Protein AF-A0AAV4VG46-F1 (afdb_monomer_lite)

Sequence (126 aa):
MSGSRCPTKLYLIAYYIVSYKGTNTELYLTCDGEIDFWRKIATFNSCPEYLVQLGHHVYMFDTWITKSVAFDILEEKCVPMTPLSKGRCRYSVVCIGDYIYVIGGVFEAQGKKTSSDSTRAQASGT

Radius of gyration: 17.49 Å; chains: 1; bounding box: 47×41×53 Å

Organism: Caerostris extrusa (NCBI:txid172846)

Foldseek 3Di:
DPPPDDFPDKDWDWDWDDDPVAIKIWIWIDGDPPPDDTDTLDMDRADFPDWDDAPQWTWGHGQPPQDIWIAGNVVSDIDDDDGDPARFHPWDWDDDHRDIDTHDGDGPCPPDDDDDDDDDDDDDDD

Secondary structure (DSSP, 8-state):
-------S-EEEEEEEEEETTEEEEEEEEEESS--S--EEEEEESS--SEEEEETTEEEEE-TTT--EEEEETTTTEEE--PPPSS--EEEEEEEETTEEEEEEEE----S-----------PPP-

InterPro domains:
  IPR006652 Kelch repeat type 1 [PF01344] (88-111)
  IPR015915 Kelch-type beta-propeller [G3DSA:2.120.10.80] (39-121)
  IPR015915 Kelch-type beta-propeller [SSF117281] (51-107)

pLDDT: mean 78.13, std 16.4, range [33.31, 94.0]

Structure (mmCIF, N/CA/C/O backbone):
data_AF-A0AAV4VG46-F1
#
_entry.id   AF-A0AAV4VG46-F1
#
loop_
_atom_site.group_PDB
_atom_site.id
_atom_site.type_symbol
_atom_site.label_atom_id
_atom_site.label_alt_id
_atom_site.label_comp_id
_atom_site.label_asym_id
_atom_site.label_entity_id
_atom_site.label_seq_id
_atom_site.pdbx_PDB_ins_code
_atom_site.Cartn_x
_atom_site.Cartn_y
_atom_site.Cartn_z
_atom_site.occupancy
_atom_site.B_iso_or_equiv
_atom_site.auth_seq_id
_atom_site.auth_comp_id
_atom_site.auth_asym_id
_atom_site.auth_atom_id
_atom_site.pdbx_PDB_model_num
ATOM 1 N N . MET A 1 1 ? -24.602 4.395 30.325 1.00 44.28 1 MET A N 1
ATOM 2 C CA . MET A 1 1 ? -23.778 3.232 29.931 1.00 44.28 1 MET A CA 1
ATOM 3 C C . MET A 1 1 ? -23.517 3.343 28.437 1.00 44.28 1 MET A C 1
ATOM 5 O O . MET A 1 1 ? -24.406 3.036 27.657 1.00 44.28 1 MET A O 1
ATOM 9 N N . SER A 1 2 ? -22.368 3.876 28.021 1.00 57.88 2 SER A N 1
ATOM 10 C CA . SER A 1 2 ? -21.965 3.839 26.612 1.00 57.88 2 SER A CA 1
ATOM 11 C C . SER A 1 2 ? -21.390 2.453 26.337 1.00 57.88 2 SER A C 1
ATOM 13 O O . SER A 1 2 ? -20.288 2.142 26.786 1.00 57.88 2 SER A O 1
ATOM 15 N N . GLY A 1 3 ? -22.171 1.595 25.681 1.00 63.38 3 GLY A N 1
ATOM 16 C CA . GLY A 1 3 ? -21.672 0.313 25.193 1.00 63.38 3 GLY A CA 1
ATOM 17 C C . GLY A 1 3 ? -20.474 0.542 24.276 1.00 63.38 3 GLY A C 1
ATOM 18 O O . GLY A 1 3 ? -20.472 1.498 23.498 1.00 63.38 3 GLY A O 1
ATOM 19 N N . SER A 1 4 ? -19.454 -0.307 24.405 1.00 63.00 4 SER A N 1
ATOM 20 C CA . SER A 1 4 ? -18.297 -0.319 23.509 1.00 63.00 4 SER A CA 1
ATOM 21 C C . SER A 1 4 ? -18.792 -0.361 22.063 1.00 63.00 4 SER A C 1
ATOM 23 O O . SER A 1 4 ? -19.439 -1.329 21.658 1.00 63.00 4 SER A O 1
ATOM 25 N N . ARG A 1 5 ? -18.559 0.711 21.301 1.00 69.94 5 ARG A N 1
ATOM 26 C CA . ARG A 1 5 ? -18.849 0.722 19.867 1.00 69.94 5 ARG A CA 1
ATOM 27 C C . ARG A 1 5 ? -17.708 -0.025 19.191 1.00 69.94 5 ARG A C 1
ATOM 29 O O . ARG A 1 5 ? -16.597 0.486 19.115 1.00 69.94 5 ARG A O 1
ATOM 36 N N . CYS A 1 6 ? -17.973 -1.257 18.770 1.00 73.06 6 CYS A N 1
ATOM 37 C CA . CYS A 1 6 ? -17.059 -1.976 17.895 1.00 73.06 6 CYS A CA 1
ATOM 38 C C . CYS A 1 6 ? -17.091 -1.289 16.520 1.00 73.06 6 CYS A C 1
ATOM 40 O O . CYS A 1 6 ? -18.187 -1.151 15.968 1.00 73.06 6 CYS A O 1
ATOM 42 N N . PRO A 1 7 ? -15.940 -0.846 15.984 1.00 72.69 7 PRO A N 1
ATOM 43 C CA . PRO A 1 7 ? -15.884 -0.257 14.658 1.00 72.69 7 PRO A CA 1
ATOM 44 C C . PRO A 1 7 ? -16.450 -1.196 13.600 1.00 72.69 7 PRO A C 1
ATOM 46 O O . PRO A 1 7 ? -16.095 -2.372 13.546 1.00 72.69 7 PRO A O 1
ATOM 49 N N . THR A 1 8 ? -17.302 -0.668 12.730 1.00 78.00 8 THR A N 1
ATOM 50 C CA . THR A 1 8 ? -17.857 -1.411 11.588 1.00 78.00 8 THR A CA 1
ATOM 51 C C . THR A 1 8 ? -17.024 -1.232 10.329 1.00 78.00 8 THR A C 1
ATOM 53 O O . THR A 1 8 ? -17.026 -2.096 9.451 1.00 78.00 8 THR A O 1
ATOM 56 N N . LYS A 1 9 ? -16.310 -0.107 10.228 1.00 80.75 9 LYS A N 1
ATOM 57 C CA . LYS A 1 9 ? -15.438 0.210 9.099 1.00 80.75 9 LYS A CA 1
ATOM 58 C C . LYS A 1 9 ? -14.118 0.758 9.594 1.00 80.75 9 LYS A C 1
ATOM 60 O O . LYS A 1 9 ? -14.087 1.632 10.458 1.00 80.75 9 LYS A O 1
ATOM 65 N N . LEU A 1 10 ? -13.053 0.271 8.978 1.00 80.50 10 LEU A N 1
ATOM 66 C CA . LEU A 1 10 ? -11.701 0.762 9.156 1.00 80.50 10 LEU A CA 1
ATOM 67 C C . LEU A 1 10 ? -11.278 1.454 7.866 1.00 80.50 10 LEU A C 1
ATOM 69 O O . LEU A 1 10 ? -11.413 0.880 6.786 1.00 80.50 10 LEU A O 1
ATOM 73 N N . TYR A 1 11 ? -10.769 2.671 7.980 1.00 85.00 11 TYR A N 1
ATOM 74 C CA . TYR A 1 11 ? -10.223 3.417 6.859 1.00 85.00 11 TYR A CA 1
ATOM 75 C C . TYR A 1 11 ? -8.738 3.637 7.082 1.00 85.00 11 TYR A C 1
ATOM 77 O O . TYR A 1 11 ? -8.307 4.051 8.161 1.00 85.00 11 TYR A O 1
ATOM 85 N N . LEU A 1 12 ? -7.972 3.379 6.029 1.00 86.06 12 LEU A N 1
ATOM 86 C CA . LEU A 1 12 ? -6.568 3.721 5.954 1.00 86.06 12 LEU A CA 1
ATOM 87 C C . LEU A 1 12 ? -6.417 4.993 5.122 1.00 86.06 12 LEU A C 1
ATOM 89 O O . LEU A 1 12 ? -6.888 5.059 3.988 1.00 86.06 12 LEU A O 1
ATOM 93 N N . ILE A 1 13 ? -5.741 5.988 5.681 1.00 87.88 13 ILE A N 1
ATOM 94 C CA . ILE A 1 13 ? -5.447 7.251 5.012 1.00 87.88 13 ILE A CA 1
ATOM 95 C C . ILE A 1 13 ? -3.934 7.348 4.859 1.00 87.88 13 ILE A C 1
ATOM 97 O O . ILE A 1 13 ? -3.199 7.258 5.841 1.00 87.88 13 ILE A O 1
ATOM 101 N N . ALA A 1 14 ? -3.472 7.548 3.628 1.00 88.56 14 ALA A N 1
ATOM 102 C CA . ALA A 1 14 ? -2.084 7.885 3.354 1.00 88.56 14 ALA A CA 1
ATOM 103 C C . ALA A 1 14 ? -1.956 9.390 3.138 1.00 88.56 14 ALA A C 1
ATOM 105 O O . ALA A 1 14 ? -2.541 9.949 2.211 1.00 88.56 14 ALA A O 1
ATOM 106 N N . TYR A 1 15 ? -1.189 10.038 4.006 1.00 89.94 15 TYR A N 1
ATOM 107 C CA . TYR A 1 15 ? -0.918 11.462 3.946 1.00 89.94 15 TYR A CA 1
ATOM 108 C C . TYR A 1 15 ? 0.491 11.697 3.403 1.00 89.94 15 TYR A C 1
ATOM 110 O O . TYR A 1 15 ? 1.489 11.319 4.020 1.00 89.94 15 TYR A O 1
ATOM 118 N N . TYR A 1 16 ? 0.560 12.290 2.214 1.00 88.19 16 TYR A N 1
ATOM 119 C CA . TYR A 1 16 ? 1.805 12.581 1.512 1.00 88.19 16 TYR A CA 1
ATOM 120 C C . TYR A 1 16 ? 2.348 13.946 1.940 1.00 88.19 16 TYR A C 1
ATOM 122 O O . TYR A 1 16 ? 1.711 14.979 1.730 1.00 88.19 16 TYR A O 1
ATOM 130 N N . ILE A 1 17 ? 3.539 13.946 2.534 1.00 88.94 17 ILE A N 1
ATOM 131 C CA . ILE A 1 17 ? 4.219 15.142 3.026 1.00 88.94 17 ILE A CA 1
ATOM 132 C C . ILE A 1 17 ? 5.417 15.435 2.132 1.00 88.94 17 ILE A C 1
ATOM 134 O O . ILE A 1 17 ? 6.379 14.666 2.073 1.00 88.94 17 ILE A O 1
ATOM 138 N N . VAL A 1 18 ? 5.390 16.604 1.493 1.00 88.00 18 VAL A N 1
ATOM 139 C CA . VAL A 1 18 ? 6.528 17.154 0.751 1.00 88.00 18 VAL A CA 1
ATOM 140 C C . VAL A 1 18 ? 7.212 18.207 1.604 1.00 88.00 18 VAL A C 1
ATOM 142 O O . VAL A 1 18 ? 6.582 19.158 2.059 1.00 88.00 18 VAL A O 1
ATOM 145 N N . SER A 1 19 ? 8.517 18.057 1.805 1.00 87.25 19 SER A N 1
ATOM 146 C CA . SER A 1 19 ? 9.341 19.050 2.490 1.00 87.25 19 SER A CA 1
ATOM 147 C C . SER A 1 19 ? 10.661 19.265 1.754 1.00 87.25 19 SER A C 1
ATOM 149 O O . SER A 1 19 ? 11.052 18.473 0.898 1.00 87.25 19 SER A O 1
ATOM 151 N N . TYR A 1 20 ? 11.413 20.294 2.145 1.00 88.62 20 TYR A N 1
ATOM 152 C CA . TYR A 1 20 ? 12.764 20.527 1.623 1.00 88.62 20 TYR A CA 1
ATOM 153 C C . TYR A 1 20 ? 13.755 19.391 1.946 1.00 88.62 20 TYR A C 1
ATOM 155 O O . TYR A 1 20 ? 14.801 19.298 1.313 1.00 88.62 20 TYR A O 1
ATOM 163 N N . LYS A 1 21 ? 13.447 18.533 2.932 1.00 84.56 21 LYS A N 1
ATOM 164 C CA . LYS A 1 21 ? 14.282 17.384 3.322 1.00 84.56 21 LYS A CA 1
ATOM 165 C C . LYS A 1 21 ? 13.965 16.109 2.538 1.00 84.56 21 LYS A C 1
ATOM 167 O O . LYS A 1 21 ? 14.662 15.116 2.716 1.00 84.56 21 LYS A O 1
ATOM 172 N N . GLY A 1 22 ? 12.920 16.121 1.711 1.00 82.75 22 GLY A N 1
ATOM 173 C CA . GLY A 1 22 ? 12.447 14.953 0.979 1.00 82.75 22 GLY A CA 1
ATOM 174 C C . GLY A 1 22 ? 10.948 14.730 1.135 1.00 82.75 22 GLY A C 1
ATOM 175 O O . GLY A 1 22 ? 10.204 15.610 1.583 1.00 82.75 22 GLY A O 1
ATOM 176 N N . THR A 1 23 ? 10.525 13.531 0.744 1.00 83.56 23 THR A N 1
ATOM 177 C CA . THR A 1 23 ? 9.121 13.122 0.724 1.00 83.56 23 THR A CA 1
ATOM 178 C C . THR A 1 23 ? 8.897 12.013 1.741 1.00 83.56 23 THR A C 1
ATOM 180 O O . THR A 1 23 ? 9.692 11.078 1.830 1.00 83.56 23 THR A O 1
ATOM 183 N N . ASN A 1 24 ? 7.840 12.159 2.535 1.00 87.88 24 ASN A N 1
ATOM 184 C CA . ASN A 1 24 ? 7.432 11.177 3.527 1.00 87.88 24 ASN A CA 1
ATOM 185 C C . ASN A 1 24 ? 5.963 10.830 3.327 1.00 87.88 24 ASN A C 1
ATOM 187 O O . ASN A 1 24 ? 5.156 11.681 2.955 1.00 87.88 24 ASN A O 1
ATOM 191 N N . THR A 1 25 ? 5.610 9.594 3.647 1.00 89.06 25 THR A N 1
ATOM 192 C CA . THR A 1 25 ? 4.219 9.156 3.715 1.00 89.06 25 THR A CA 1
ATOM 193 C C . THR A 1 25 ? 3.898 8.778 5.142 1.00 89.06 25 THR A C 1
ATOM 195 O O . THR A 1 25 ? 4.589 7.958 5.746 1.00 89.06 25 THR A O 1
ATOM 198 N N . GLU A 1 26 ? 2.844 9.365 5.685 1.00 92.00 26 GLU A N 1
ATOM 199 C CA . GLU A 1 26 ? 2.301 8.996 6.984 1.00 92.00 26 GLU A CA 1
ATOM 200 C C . GLU A 1 26 ? 1.028 8.181 6.774 1.00 92.00 26 GLU A C 1
ATOM 202 O O . GLU A 1 26 ? 0.154 8.574 6.002 1.00 92.00 26 GLU A O 1
ATOM 207 N N . LEU A 1 27 ? 0.934 7.029 7.437 1.00 90.12 27 LEU A N 1
ATOM 208 C CA . LEU A 1 27 ? -0.284 6.225 7.432 1.00 90.12 27 LEU A CA 1
ATOM 209 C C . LEU A 1 27 ? -1.084 6.505 8.695 1.00 90.12 27 LEU A C 1
ATOM 211 O O . LEU A 1 27 ? -0.546 6.481 9.807 1.00 90.12 27 LEU A O 1
ATOM 215 N N . TYR A 1 28 ? -2.377 6.714 8.499 1.00 90.00 28 TYR A N 1
ATOM 216 C CA . TYR A 1 28 ? -3.352 6.943 9.547 1.00 90.00 28 TYR A CA 1
ATOM 217 C C . TYR A 1 28 ? -4.473 5.920 9.466 1.00 90.00 28 TYR A C 1
ATOM 219 O O . TYR A 1 28 ? -4.907 5.531 8.381 1.00 90.00 28 TYR A O 1
ATOM 227 N N . LEU A 1 29 ? -4.959 5.529 10.637 1.00 87.62 29 LEU A N 1
ATOM 228 C CA . LEU A 1 29 ? -6.114 4.670 10.810 1.00 87.62 29 LEU A CA 1
ATOM 229 C C . LEU A 1 29 ? -7.267 5.481 11.395 1.00 87.62 29 LEU A C 1
ATOM 231 O O . LEU A 1 29 ? -7.070 6.251 12.340 1.00 87.62 29 LEU A O 1
ATOM 235 N N . THR A 1 30 ? -8.468 5.288 10.860 1.00 86.94 30 THR A N 1
ATOM 236 C CA . THR A 1 30 ? -9.693 5.850 11.435 1.00 86.94 30 THR A CA 1
ATOM 237 C C . THR A 1 30 ? -10.860 4.870 11.326 1.00 86.94 30 THR A C 1
ATOM 239 O O . THR A 1 30 ? -10.866 3.984 10.469 1.00 86.94 30 THR A O 1
ATOM 242 N N . CYS A 1 31 ? -11.834 5.013 12.222 1.00 84.50 31 CYS A N 1
ATOM 243 C CA . CYS A 1 31 ? -12.982 4.125 12.366 1.00 84.50 31 CYS A CA 1
ATOM 244 C C . CYS A 1 31 ? -14.282 4.875 12.062 1.00 84.50 31 CYS A C 1
ATOM 246 O O . CYS A 1 31 ? -14.413 6.045 12.406 1.00 84.50 31 CYS A O 1
ATOM 248 N N . ASP A 1 32 ? -15.246 4.194 11.439 1.00 76.88 32 ASP A N 1
ATOM 249 C CA . ASP A 1 32 ? -16.654 4.613 11.290 1.00 76.88 32 ASP A CA 1
ATOM 250 C C . ASP A 1 32 ? -16.932 5.969 10.604 1.00 76.88 32 ASP A C 1
ATOM 252 O O . ASP A 1 32 ? -18.087 6.356 10.457 1.00 76.88 32 ASP A O 1
ATOM 256 N N . GLY A 1 33 ? -15.915 6.660 10.083 1.00 63.38 33 GLY A N 1
ATOM 257 C CA . GLY A 1 33 ? -16.072 7.856 9.248 1.00 63.38 33 GLY A CA 1
ATOM 258 C C . GLY A 1 33 ? -16.439 9.140 10.003 1.00 63.38 33 GLY A C 1
ATOM 259 O O . GLY A 1 33 ? -16.372 10.209 9.403 1.00 63.38 33 GLY A O 1
ATOM 260 N N . GLU A 1 34 ? -16.753 9.073 11.303 1.00 64.94 34 GLU A N 1
ATOM 261 C CA . GLU A 1 34 ? -16.926 10.239 12.188 1.00 64.94 34 GLU A CA 1
ATOM 262 C C . GLU A 1 34 ? -15.556 10.743 12.701 1.00 64.94 34 GLU A C 1
ATOM 264 O O . GLU A 1 34 ? -15.134 10.536 13.832 1.00 64.94 34 GLU A O 1
ATOM 269 N N . ILE A 1 35 ? -14.852 11.332 11.736 1.00 59.91 35 ILE A N 1
ATOM 270 C CA . ILE A 1 35 ? -13.712 12.268 11.644 1.00 59.91 35 ILE A CA 1
ATOM 271 C C . ILE A 1 35 ? -12.743 12.543 12.819 1.00 59.91 35 ILE A C 1
ATOM 273 O O . ILE A 1 35 ? -11.594 12.856 12.518 1.00 59.91 35 ILE A O 1
ATOM 277 N N . ASP A 1 36 ? -13.041 12.407 14.106 1.00 62.28 36 ASP A N 1
ATOM 278 C CA . ASP A 1 36 ? -12.243 13.189 15.080 1.00 62.28 36 ASP A CA 1
ATOM 279 C C . ASP A 1 36 ? -10.976 12.521 15.636 1.00 62.28 36 ASP A C 1
ATOM 281 O O . ASP A 1 36 ? -10.189 13.166 16.332 1.00 62.28 36 ASP A O 1
ATOM 285 N N . PHE A 1 37 ? -10.710 11.255 15.301 1.00 68.06 37 PHE A N 1
ATOM 286 C CA . PHE A 1 37 ? -9.498 10.573 15.762 1.00 68.06 37 PHE A CA 1
ATOM 287 C C . PHE A 1 37 ? -8.811 9.820 14.626 1.00 68.06 37 PHE A C 1
ATOM 289 O O . PHE A 1 37 ? -9.196 8.712 14.246 1.00 68.06 37 PHE A O 1
ATOM 296 N N . TRP A 1 38 ? -7.760 10.435 14.082 1.00 84.62 38 TRP A N 1
ATOM 297 C CA . TRP A 1 38 ? -6.809 9.771 13.196 1.00 84.62 38 TRP A CA 1
ATOM 298 C C . TRP A 1 38 ? -5.622 9.312 14.024 1.00 84.62 38 TRP A C 1
ATOM 300 O O . TRP A 1 38 ? -4.843 10.120 14.536 1.00 84.62 38 TRP A O 1
ATOM 310 N N . ARG A 1 39 ? -5.460 7.998 14.151 1.00 88.94 39 ARG A N 1
ATOM 311 C CA . ARG A 1 39 ? -4.283 7.434 14.801 1.00 88.94 39 ARG A CA 1
ATOM 312 C C . ARG A 1 39 ? -3.200 7.240 13.753 1.00 88.94 39 ARG A C 1
ATOM 314 O O . ARG A 1 39 ? -3.371 6.448 12.833 1.00 88.94 39 ARG A O 1
ATOM 321 N N . LYS A 1 40 ? -2.079 7.942 13.899 1.00 91.56 40 LYS A N 1
ATOM 322 C CA . LYS A 1 40 ? -0.881 7.683 13.096 1.00 91.56 40 LYS A CA 1
ATOM 323 C C . LYS A 1 40 ? -0.329 6.302 13.454 1.00 91.56 40 LYS A C 1
ATOM 325 O O . LYS A 1 40 ? -0.072 6.047 14.628 1.00 91.56 40 LYS A O 1
ATOM 330 N N . ILE A 1 41 ? -0.149 5.439 12.457 1.00 91.00 41 ILE A N 1
ATOM 331 C CA . ILE A 1 41 ? 0.327 4.057 12.647 1.00 91.00 41 ILE A CA 1
ATOM 332 C C . ILE A 1 41 ? 1.704 3.810 12.031 1.00 91.00 41 ILE A C 1
ATOM 334 O O . ILE A 1 41 ? 2.412 2.916 12.475 1.00 91.00 41 ILE A O 1
ATOM 338 N N . ALA A 1 42 ? 2.122 4.603 11.037 1.00 89.31 42 ALA A N 1
ATOM 339 C CA . ALA A 1 42 ? 3.441 4.444 10.427 1.00 89.31 42 ALA A CA 1
ATOM 340 C C . ALA A 1 42 ? 3.947 5.703 9.709 1.00 89.31 42 ALA A C 1
ATOM 342 O O . ALA A 1 42 ? 3.204 6.648 9.433 1.00 89.31 42 ALA A O 1
ATOM 343 N N . THR A 1 43 ? 5.249 5.721 9.416 1.00 90.12 43 THR A N 1
ATOM 344 C CA . THR A 1 43 ? 5.918 6.742 8.596 1.00 90.12 43 THR A CA 1
ATOM 345 C C . THR A 1 43 ? 6.922 6.074 7.671 1.00 90.12 43 THR A C 1
ATOM 347 O O . THR A 1 43 ? 7.710 5.239 8.110 1.00 90.12 43 THR A O 1
ATOM 350 N N . PHE A 1 44 ? 6.903 6.468 6.403 1.00 85.69 44 PHE A N 1
ATOM 351 C CA . PHE A 1 44 ? 7.749 5.927 5.348 1.00 85.69 44 PHE A CA 1
ATOM 352 C C . PHE A 1 44 ? 8.514 7.059 4.680 1.00 85.69 44 PHE A C 1
ATOM 354 O O . PHE A 1 44 ? 7.926 8.084 4.349 1.00 85.69 44 PHE A O 1
ATOM 361 N N . ASN A 1 45 ? 9.799 6.839 4.411 1.00 83.50 45 ASN A N 1
ATOM 362 C CA . ASN A 1 45 ? 10.654 7.784 3.678 1.00 83.50 45 ASN A CA 1
ATOM 363 C C . ASN A 1 45 ? 10.510 7.625 2.152 1.00 83.50 45 ASN A C 1
ATOM 365 O O . ASN A 1 45 ? 11.473 7.784 1.402 1.00 83.50 45 ASN A O 1
ATOM 369 N N . SER A 1 46 ? 9.340 7.181 1.708 1.00 78.12 46 SER A N 1
ATOM 370 C CA . SER A 1 46 ? 9.015 6.912 0.314 1.00 78.12 46 SER A CA 1
ATOM 371 C C . SER A 1 46 ? 7.542 7.176 0.091 1.00 78.12 46 SER A C 1
ATOM 373 O O . SER A 1 46 ? 6.739 7.158 1.032 1.00 78.12 46 SER A O 1
ATOM 375 N N . CYS A 1 47 ? 7.186 7.404 -1.163 1.00 78.31 47 CYS A N 1
ATOM 376 C CA . CYS A 1 47 ? 5.872 7.895 -1.517 1.00 78.31 47 CYS A CA 1
ATOM 377 C C . CYS A 1 47 ? 5.248 6.964 -2.532 1.00 78.31 47 CYS A C 1
ATOM 379 O O . CYS A 1 47 ? 5.465 7.123 -3.733 1.00 78.31 47 CYS A O 1
ATOM 381 N N . PRO A 1 48 ? 4.557 5.928 -2.027 1.00 85.12 48 PRO A N 1
ATOM 382 C CA . PRO A 1 48 ? 4.037 4.894 -2.887 1.00 85.12 48 PRO A CA 1
ATOM 383 C C . PRO A 1 48 ? 2.997 5.498 -3.823 1.00 85.12 48 PRO A C 1
ATOM 385 O O . PRO A 1 48 ? 2.102 6.225 -3.395 1.00 85.12 48 PRO A O 1
ATOM 388 N N . GLU A 1 49 ? 3.116 5.174 -5.104 1.00 86.00 49 GLU A N 1
ATOM 389 C CA . GLU A 1 49 ? 2.131 5.572 -6.109 1.00 86.00 49 GLU A CA 1
ATOM 390 C C . GLU A 1 49 ? 0.901 4.664 -6.059 1.00 86.00 49 GLU A C 1
ATOM 392 O O . GLU A 1 49 ? -0.196 5.088 -6.415 1.00 86.00 49 GLU A O 1
ATOM 397 N N . TYR A 1 50 ? 1.071 3.427 -5.580 1.00 89.69 50 TYR A N 1
ATOM 398 C CA . TYR A 1 50 ? -0.028 2.490 -5.381 1.00 89.69 50 TYR A CA 1
ATOM 399 C C . TYR A 1 50 ? -0.067 1.974 -3.949 1.00 89.69 50 TYR A C 1
ATOM 401 O O . TYR A 1 50 ? 0.946 1.533 -3.398 1.00 89.69 50 TYR A O 1
ATOM 409 N N . LEU A 1 51 ? -1.276 1.971 -3.394 1.00 90.19 51 LEU A N 1
ATOM 410 C CA . LEU A 1 51 ? -1.631 1.356 -2.124 1.00 90.19 51 LEU A CA 1
ATOM 411 C C . LEU A 1 51 ? -2.702 0.306 -2.393 1.00 90.19 51 LEU A C 1
ATOM 413 O O . LEU A 1 51 ? -3.761 0.621 -2.934 1.00 90.19 51 LEU A O 1
ATOM 417 N N . VAL A 1 52 ? -2.424 -0.939 -2.028 1.00 91.56 52 VAL A N 1
ATOM 418 C CA . VAL A 1 52 ? -3.347 -2.060 -2.211 1.00 91.56 52 VAL A CA 1
ATOM 419 C C . VAL A 1 52 ? -3.518 -2.768 -0.881 1.00 91.56 52 VAL A C 1
ATOM 421 O O . VAL A 1 52 ? -2.551 -3.283 -0.328 1.00 91.56 52 VAL A O 1
ATOM 424 N N . GLN A 1 53 ? -4.742 -2.806 -0.364 1.00 90.31 53 GLN A N 1
ATOM 425 C CA . GLN A 1 53 ? -5.057 -3.576 0.833 1.00 90.31 53 GLN A CA 1
ATOM 426 C C . GLN A 1 53 ? -5.479 -4.996 0.445 1.00 90.31 53 GLN A C 1
ATOM 428 O O . GLN A 1 53 ? -6.377 -5.170 -0.378 1.00 90.31 53 GLN A O 1
ATOM 433 N N . LEU A 1 54 ? -4.867 -5.997 1.076 1.00 90.38 54 LEU A N 1
ATOM 434 C CA . LEU A 1 54 ? -5.279 -7.395 0.992 1.00 90.38 54 LEU A CA 1
ATOM 435 C C . LEU A 1 54 ? -5.261 -8.003 2.400 1.00 90.38 54 LEU A C 1
ATOM 437 O O . LEU A 1 54 ? -4.211 -8.121 3.033 1.00 90.38 54 LEU A O 1
ATOM 441 N N . GLY A 1 55 ? -6.440 -8.356 2.914 1.00 89.44 55 GLY A N 1
ATOM 442 C CA . GLY A 1 55 ? -6.593 -8.780 4.305 1.00 89.44 55 GLY A CA 1
ATOM 443 C C . GLY A 1 55 ? -6.124 -7.698 5.287 1.00 89.44 55 GLY A C 1
ATOM 444 O O . GLY A 1 55 ? -6.564 -6.547 5.211 1.00 89.44 55 GLY A O 1
ATOM 445 N N . HIS A 1 56 ? -5.226 -8.072 6.202 1.00 90.25 56 HIS A N 1
ATOM 446 C CA . HIS A 1 56 ? -4.611 -7.162 7.177 1.00 90.25 56 HIS A CA 1
ATOM 447 C C . HIS A 1 56 ? -3.320 -6.493 6.680 1.00 90.25 56 HIS A C 1
ATOM 449 O O . HIS A 1 56 ? -2.682 -5.767 7.439 1.00 90.25 56 HIS A O 1
ATOM 455 N N . HIS A 1 57 ? -2.939 -6.707 5.419 1.00 91.75 57 HIS A N 1
ATOM 456 C CA . HIS A 1 57 ? -1.739 -6.120 4.840 1.00 91.75 57 HIS A CA 1
ATOM 457 C C . HIS A 1 57 ? -2.069 -4.970 3.892 1.00 91.75 57 HIS A C 1
ATOM 459 O O . HIS A 1 57 ? -3.002 -5.039 3.089 1.00 91.75 57 HIS A O 1
ATOM 465 N N . VAL A 1 58 ? -1.238 -3.934 3.937 1.00 91.88 58 VAL A N 1
ATOM 466 C CA . VAL A 1 58 ? -1.218 -2.830 2.978 1.00 91.88 58 VAL A CA 1
ATOM 467 C C . VAL A 1 58 ? 0.068 -2.926 2.180 1.00 91.88 58 VAL A C 1
ATOM 469 O O . VAL A 1 58 ? 1.160 -2.725 2.707 1.00 91.88 58 VAL A O 1
ATOM 472 N N . TYR A 1 59 ? -0.065 -3.221 0.898 1.00 91.75 59 TYR A N 1
ATOM 473 C CA . TYR A 1 59 ? 1.037 -3.286 -0.043 1.00 91.75 59 TYR A CA 1
ATOM 474 C C . TYR A 1 59 ? 1.240 -1.922 -0.682 1.00 91.75 59 TYR A C 1
ATOM 476 O O . TYR A 1 59 ? 0.319 -1.335 -1.250 1.00 91.75 59 TYR A O 1
ATOM 484 N N . MET A 1 60 ? 2.463 -1.428 -0.579 1.00 89.69 60 MET A N 1
ATOM 485 C CA . MET A 1 60 ? 2.858 -0.104 -1.025 1.00 89.69 60 MET A CA 1
ATOM 486 C C . MET A 1 60 ? 3.903 -0.253 -2.112 1.00 89.69 60 MET A C 1
ATOM 488 O O . MET A 1 60 ? 4.952 -0.863 -1.892 1.00 89.69 60 MET A O 1
ATOM 492 N N . PHE A 1 61 ? 3.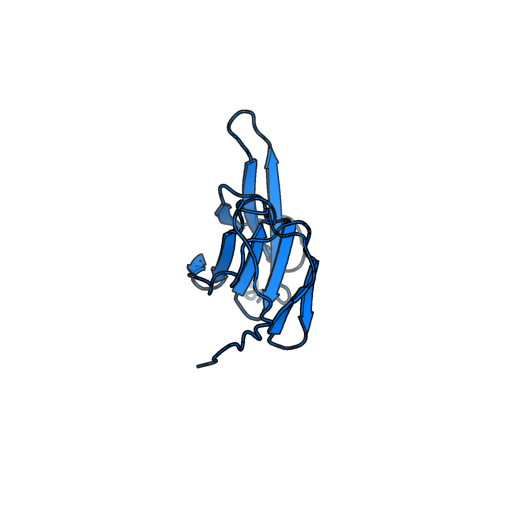612 0.305 -3.279 1.00 88.50 61 PHE A N 1
ATOM 493 C CA . PHE A 1 61 ? 4.476 0.219 -4.445 1.00 88.50 61 PHE A CA 1
ATOM 494 C C . PHE A 1 61 ? 4.977 1.606 -4.820 1.00 88.50 61 PHE A C 1
ATOM 496 O O . PHE A 1 61 ? 4.201 2.479 -5.212 1.00 88.50 61 PHE A O 1
ATOM 503 N N . ASP A 1 62 ? 6.288 1.791 -4.710 1.00 83.38 62 ASP A N 1
ATOM 504 C CA . ASP A 1 62 ? 6.989 2.964 -5.214 1.00 83.38 62 ASP A CA 1
ATOM 505 C C . ASP A 1 62 ? 7.542 2.631 -6.607 1.00 83.38 62 ASP A C 1
ATOM 507 O O . ASP A 1 62 ? 8.379 1.732 -6.772 1.00 83.38 62 ASP A O 1
ATOM 511 N N . THR A 1 63 ? 7.042 3.315 -7.639 1.00 74.56 63 THR A N 1
ATOM 512 C CA . THR A 1 63 ? 7.492 3.049 -9.011 1.00 74.56 63 THR A CA 1
ATOM 513 C C . THR A 1 63 ? 8.846 3.681 -9.325 1.00 74.56 63 THR A C 1
ATOM 515 O O . THR A 1 63 ? 9.457 3.293 -10.316 1.00 74.56 63 THR A O 1
ATOM 518 N N . TRP A 1 64 ? 9.355 4.586 -8.486 1.00 68.31 64 TRP A N 1
ATOM 519 C CA . TRP A 1 64 ? 10.625 5.281 -8.693 1.00 68.31 64 TRP A CA 1
ATOM 520 C C . TRP A 1 64 ? 11.802 4.508 -8.112 1.00 68.31 64 TRP A C 1
ATOM 522 O O . TRP A 1 64 ? 12.856 4.425 -8.734 1.00 68.31 64 TRP A O 1
ATOM 532 N N . ILE A 1 65 ? 11.635 3.920 -6.925 1.00 64.25 65 ILE A N 1
ATOM 533 C CA . ILE A 1 65 ? 12.759 3.340 -6.167 1.00 64.25 65 ILE A CA 1
ATOM 534 C C . ILE A 1 65 ? 12.802 1.808 -6.298 1.00 64.25 65 ILE A C 1
ATOM 536 O O . ILE A 1 65 ? 13.653 1.146 -5.706 1.00 64.25 65 ILE A O 1
ATOM 540 N N . THR A 1 66 ? 11.905 1.203 -7.088 1.00 67.94 66 THR A N 1
ATOM 541 C CA . THR A 1 66 ? 11.736 -0.264 -7.214 1.00 67.94 66 THR A CA 1
ATOM 542 C C . THR A 1 66 ? 11.515 -0.970 -5.870 1.00 67.94 66 THR A C 1
ATOM 544 O O . THR A 1 66 ? 11.702 -2.180 -5.746 1.00 67.94 66 THR A O 1
ATOM 547 N N . LYS A 1 67 ? 11.117 -0.207 -4.848 1.00 76.56 67 LYS A N 1
ATOM 548 C CA . LYS A 1 67 ? 10.855 -0.703 -3.504 1.00 76.56 67 LYS A CA 1
ATOM 549 C C . LYS A 1 67 ? 9.363 -0.941 -3.358 1.00 76.56 67 LYS A C 1
ATOM 551 O O . LYS A 1 67 ? 8.547 -0.049 -3.573 1.00 76.56 67 LYS A O 1
ATOM 556 N N . SER A 1 68 ? 9.035 -2.155 -2.956 1.00 85.38 68 SER A N 1
ATOM 557 C CA . SER A 1 68 ? 7.714 -2.528 -2.480 1.00 85.38 68 SER A CA 1
ATOM 558 C C . SER A 1 68 ? 7.829 -2.933 -1.020 1.00 85.38 68 SER A C 1
ATOM 560 O O . SER A 1 68 ? 8.750 -3.662 -0.645 1.00 85.38 68 SER A O 1
ATOM 562 N N . VAL A 1 69 ? 6.908 -2.456 -0.194 1.00 88.19 69 VAL A N 1
ATOM 563 C CA . VAL A 1 69 ? 6.826 -2.825 1.220 1.00 88.19 69 VAL A CA 1
ATOM 564 C C . VAL A 1 69 ? 5.401 -3.243 1.534 1.00 88.19 69 VAL A C 1
ATOM 566 O O . VAL A 1 69 ? 4.450 -2.657 1.020 1.00 88.19 69 VAL A O 1
ATOM 569 N N . ALA A 1 70 ? 5.257 -4.269 2.361 1.00 91.88 70 ALA A N 1
ATOM 570 C CA . ALA A 1 70 ? 3.980 -4.624 2.948 1.00 91.88 70 ALA A CA 1
ATOM 571 C C . ALA A 1 70 ? 3.959 -4.119 4.392 1.00 91.88 70 ALA A C 1
ATOM 573 O O . ALA A 1 70 ? 4.955 -4.207 5.108 1.00 91.88 70 ALA A O 1
ATOM 574 N N . PHE A 1 71 ? 2.835 -3.562 4.813 1.00 91.44 71 PHE A N 1
ATOM 575 C CA . PHE A 1 71 ? 2.60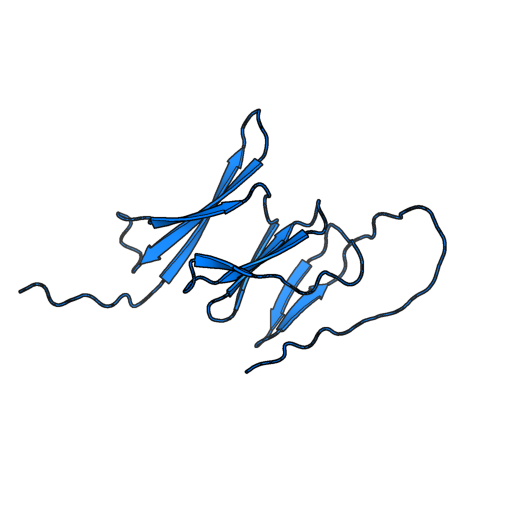5 -3.129 6.182 1.00 91.44 71 PHE A CA 1
ATOM 576 C C . PHE A 1 71 ? 1.480 -3.954 6.782 1.00 91.44 71 PHE A C 1
ATOM 578 O O . PHE A 1 71 ? 0.379 -3.979 6.236 1.00 91.44 71 PHE A O 1
ATOM 585 N N . ASP A 1 72 ? 1.775 -4.635 7.880 1.00 92.31 72 ASP A N 1
ATOM 586 C CA . ASP A 1 72 ? 0.802 -5.366 8.677 1.00 92.31 72 ASP A CA 1
ATOM 587 C C . ASP A 1 72 ? 0.084 -4.376 9.605 1.00 92.31 72 ASP A C 1
ATOM 589 O O . ASP A 1 72 ? 0.711 -3.721 10.442 1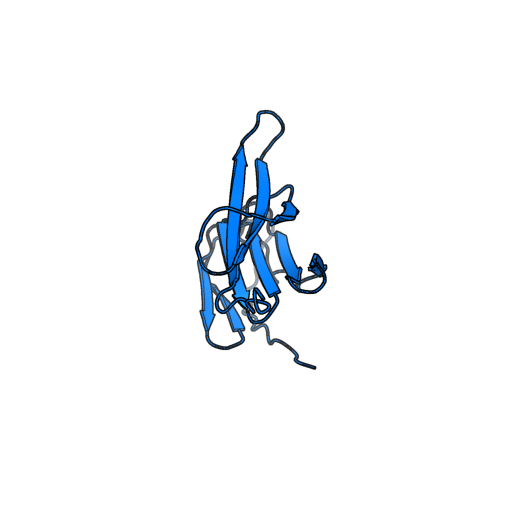.00 92.31 72 ASP A O 1
ATOM 593 N N . ILE A 1 73 ? -1.231 -4.242 9.425 1.00 88.50 73 ILE A N 1
ATOM 594 C CA . ILE A 1 73 ? -2.077 -3.326 10.199 1.00 88.50 73 ILE A CA 1
ATOM 595 C C . ILE A 1 73 ? -2.223 -3.795 11.651 1.00 88.50 73 ILE A C 1
ATOM 597 O O . ILE A 1 73 ? -2.336 -2.956 12.540 1.00 88.50 73 ILE A O 1
ATOM 601 N N . LEU A 1 74 ? -2.247 -5.107 11.898 1.00 88.38 74 LEU A N 1
ATOM 602 C CA . LEU A 1 74 ? -2.459 -5.669 13.234 1.00 88.38 74 LEU A CA 1
ATOM 603 C C . LEU A 1 74 ? -1.192 -5.555 14.078 1.00 88.38 74 LEU A C 1
ATOM 605 O O . LEU A 1 74 ? -1.256 -5.166 15.241 1.00 88.38 74 LEU A O 1
ATOM 609 N N . GLU A 1 75 ? -0.045 -5.855 13.473 1.00 90.56 75 GLU A N 1
ATOM 610 C CA . GLU A 1 75 ? 1.264 -5.778 14.130 1.00 90.56 75 GLU A CA 1
ATOM 611 C C . GLU A 1 75 ? 1.881 -4.373 14.098 1.00 90.56 75 GLU A C 1
ATOM 613 O O . GLU A 1 75 ? 2.906 -4.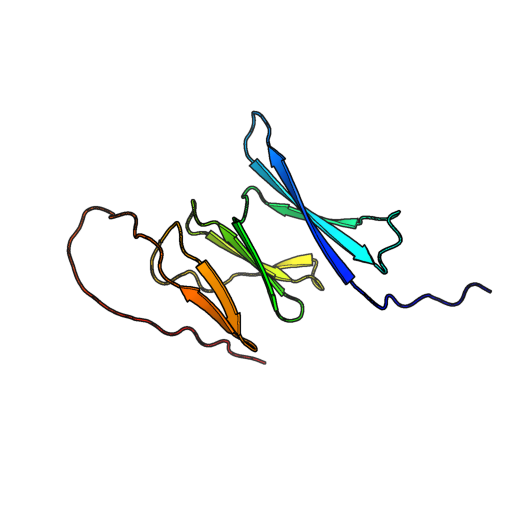131 14.741 1.00 90.56 75 GLU A O 1
ATOM 618 N N . GLU A 1 76 ? 1.275 -3.459 13.333 1.00 89.94 76 GLU A N 1
ATOM 619 C CA . GLU A 1 76 ? 1.727 -2.085 13.085 1.00 89.94 76 GLU A CA 1
ATOM 620 C C . GLU A 1 76 ? 3.190 -2.015 12.615 1.00 89.94 76 GLU A C 1
ATOM 622 O O . GLU A 1 76 ? 3.975 -1.153 13.022 1.00 89.94 76 GLU A O 1
ATOM 627 N N . LYS A 1 77 ? 3.585 -2.956 11.748 1.00 90.88 77 LYS A N 1
ATOM 628 C CA . LYS A 1 77 ? 4.977 -3.135 11.313 1.00 90.88 77 LYS A CA 1
ATOM 629 C C . LYS A 1 77 ? 5.092 -3.380 9.821 1.00 90.88 77 LYS A C 1
ATOM 631 O O . LYS A 1 77 ? 4.232 -3.967 9.174 1.00 90.88 77 LYS A O 1
ATOM 636 N N . CYS A 1 78 ? 6.231 -2.962 9.279 1.00 89.06 78 CYS A N 1
ATOM 637 C CA . CYS A 1 78 ? 6.623 -3.336 7.928 1.00 89.06 78 CYS A CA 1
ATOM 638 C C . CYS A 1 78 ? 7.069 -4.795 7.918 1.00 89.06 78 CYS A C 1
ATOM 640 O O . CYS A 1 78 ? 7.955 -5.172 8.688 1.00 89.06 78 CYS A O 1
ATOM 642 N N . VAL A 1 79 ? 6.508 -5.580 7.009 1.00 89.25 79 VAL A N 1
ATOM 643 C CA . VAL A 1 79 ? 6.932 -6.952 6.752 1.00 89.25 79 VAL A CA 1
ATOM 644 C C . VAL A 1 79 ? 7.652 -7.029 5.403 1.00 89.25 79 VAL A C 1
ATOM 646 O O . VAL A 1 79 ? 7.305 -6.301 4.463 1.00 89.25 79 VAL A O 1
ATOM 649 N N . PRO A 1 80 ? 8.692 -7.874 5.282 1.00 81.00 80 PRO A N 1
ATOM 650 C CA . PRO A 1 80 ? 9.368 -8.079 4.012 1.00 81.00 80 PRO A CA 1
ATOM 651 C C . PRO A 1 80 ? 8.389 -8.593 2.956 1.00 81.00 80 PRO A C 1
ATOM 653 O O . PRO A 1 80 ? 7.623 -9.521 3.202 1.00 81.00 80 PRO A O 1
ATOM 656 N N . MET A 1 81 ? 8.455 -8.019 1.758 1.00 85.38 81 MET A N 1
ATOM 657 C CA . MET A 1 81 ? 7.744 -8.521 0.587 1.00 85.38 81 MET A CA 1
ATOM 658 C C . MET A 1 81 ? 8.750 -9.136 -0.380 1.00 85.38 81 MET A C 1
ATOM 660 O O . MET A 1 81 ? 9.870 -8.636 -0.508 1.00 85.38 81 MET A O 1
ATOM 664 N N . THR A 1 82 ? 8.351 -10.189 -1.097 1.00 82.81 82 THR A N 1
ATOM 665 C CA . THR A 1 82 ? 9.121 -10.672 -2.246 1.00 82.81 82 THR A CA 1
ATOM 666 C C . THR A 1 82 ? 9.324 -9.515 -3.230 1.00 82.81 82 THR A C 1
ATOM 668 O O . THR A 1 82 ? 8.334 -8.968 -3.722 1.00 82.81 82 THR A O 1
ATOM 671 N N . PRO A 1 83 ? 10.576 -9.118 -3.520 1.00 77.50 83 PRO A N 1
ATOM 672 C CA . PRO A 1 83 ? 10.836 -8.037 -4.457 1.00 77.50 83 PRO A CA 1
ATOM 673 C C . PRO A 1 83 ? 10.270 -8.355 -5.840 1.00 77.50 83 PRO A C 1
ATOM 675 O O . PRO A 1 83 ? 10.180 -9.519 -6.243 1.00 77.50 83 PRO A O 1
ATOM 678 N N . LEU A 1 84 ? 9.955 -7.313 -6.610 1.00 79.81 84 LEU A N 1
ATOM 679 C CA . LEU A 1 84 ? 9.673 -7.488 -8.031 1.00 7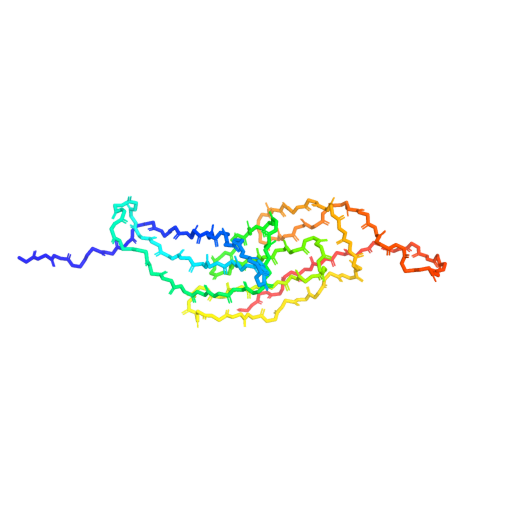9.81 84 LEU A CA 1
ATOM 680 C C . LEU A 1 84 ? 10.887 -8.139 -8.704 1.00 79.81 84 LEU A C 1
ATOM 682 O O . LEU A 1 84 ? 12.018 -7.691 -8.526 1.00 79.81 84 LEU A O 1
ATOM 686 N N . SER A 1 85 ? 10.650 -9.171 -9.517 1.00 78.50 85 SER A N 1
ATOM 687 C CA . SER A 1 85 ? 11.719 -9.932 -10.185 1.00 78.50 85 SER A CA 1
ATOM 688 C C . SER A 1 85 ? 12.624 -9.072 -11.072 1.00 78.50 85 SER A C 1
ATOM 690 O O . SER A 1 85 ? 13.755 -9.451 -11.366 1.00 78.50 85 SER A O 1
ATOM 692 N N . LYS A 1 86 ? 12.123 -7.912 -11.511 1.00 77.62 86 LYS A N 1
ATOM 693 C CA . LYS A 1 86 ? 12.856 -6.899 -12.269 1.00 77.62 86 LYS A CA 1
ATOM 694 C C . LYS A 1 86 ? 12.427 -5.512 -11.804 1.00 77.62 86 LYS A C 1
ATOM 696 O O . LYS A 1 86 ? 11.225 -5.239 -11.735 1.00 77.62 86 LYS A O 1
ATOM 701 N N . GLY A 1 87 ? 13.409 -4.643 -11.568 1.00 77.94 87 GLY A N 1
ATOM 702 C CA . GLY A 1 87 ? 13.184 -3.220 -11.345 1.00 77.94 87 GLY A CA 1
ATOM 703 C C . GLY A 1 87 ? 12.504 -2.588 -12.559 1.00 77.94 87 GLY A C 1
ATOM 704 O O . GLY A 1 87 ? 12.979 -2.715 -13.688 1.00 77.94 87 GLY A O 1
ATOM 705 N N . ARG A 1 88 ? 11.354 -1.960 -12.333 1.00 83.12 88 ARG A N 1
ATOM 706 C CA . ARG A 1 88 ? 10.529 -1.318 -13.359 1.00 83.12 88 ARG A CA 1
ATOM 707 C C . ARG A 1 88 ? 9.852 -0.091 -12.766 1.00 83.12 88 ARG A C 1
ATOM 709 O O . ARG A 1 88 ? 9.586 -0.082 -11.568 1.00 83.12 88 ARG A O 1
ATOM 716 N N . CYS A 1 89 ? 9.538 0.890 -13.603 1.00 84.12 89 CYS A N 1
ATOM 717 C CA . CYS A 1 89 ? 8.772 2.081 -13.238 1.00 84.12 89 CYS A CA 1
ATOM 718 C C . CYS A 1 89 ? 7.556 2.249 -14.158 1.00 84.12 89 CYS A C 1
ATOM 720 O O . CYS A 1 89 ? 7.440 1.550 -15.170 1.00 84.12 89 CYS A O 1
ATOM 722 N N . ARG A 1 90 ? 6.628 3.154 -13.809 1.00 84.69 90 ARG A N 1
ATOM 723 C CA . ARG A 1 90 ? 5.412 3.447 -14.603 1.00 84.69 90 ARG A CA 1
ATOM 724 C C . ARG A 1 90 ? 4.557 2.208 -14.919 1.00 84.69 90 ARG A C 1
ATOM 726 O O . ARG A 1 90 ? 3.974 2.098 -15.996 1.00 84.69 90 ARG A O 1
ATOM 733 N N . TYR A 1 91 ? 4.547 1.239 -14.009 1.00 88.75 91 TYR A N 1
ATOM 734 C CA . TYR A 1 91 ? 3.675 0.070 -14.080 1.00 88.75 91 TYR A CA 1
ATOM 735 C C . TYR A 1 91 ? 2.311 0.387 -13.471 1.00 88.75 91 TYR A C 1
ATOM 737 O O . TYR A 1 91 ? 2.161 1.380 -12.762 1.00 88.75 91 TYR A O 1
ATOM 745 N N . SER A 1 92 ? 1.338 -0.482 -13.720 1.00 90.00 92 SER A N 1
ATOM 746 C CA . SER A 1 92 ? 0.047 -0.474 -13.033 1.00 90.00 92 SER A CA 1
ATOM 747 C C . SER A 1 92 ? -0.028 -1.625 -12.041 1.00 90.00 92 SER A C 1
ATOM 749 O O . SER A 1 92 ? 0.520 -2.701 -12.292 1.00 90.00 92 SER A O 1
ATOM 751 N N . VAL A 1 93 ? -0.718 -1.405 -10.925 1.00 91.62 93 VAL A N 1
ATOM 752 C CA . VAL A 1 93 ? -0.967 -2.427 -9.904 1.00 91.62 93 VAL A CA 1
ATOM 753 C C . VAL A 1 93 ? -2.462 -2.711 -9.849 1.00 91.62 93 VAL A C 1
ATOM 755 O O . VAL A 1 93 ? -3.260 -1.784 -9.734 1.00 91.62 93 VAL A O 1
ATOM 758 N N . VAL A 1 94 ? -2.843 -3.985 -9.932 1.00 92.25 94 VAL A N 1
ATOM 759 C CA . VAL A 1 94 ? -4.238 -4.427 -9.792 1.00 92.25 94 VAL A CA 1
ATOM 760 C C . VAL A 1 94 ? -4.344 -5.594 -8.819 1.00 92.25 94 VAL A C 1
ATOM 762 O O . VAL A 1 94 ? -3.489 -6.475 -8.795 1.00 92.25 94 VAL A O 1
ATOM 765 N N . CYS A 1 95 ? -5.412 -5.599 -8.025 1.00 93.69 95 CYS A N 1
ATOM 766 C CA . CYS A 1 95 ? -5.738 -6.677 -7.096 1.00 93.69 95 CYS A CA 1
ATOM 767 C C . CYS A 1 95 ? -6.910 -7.486 -7.653 1.00 93.69 95 CYS A C 1
ATOM 769 O O . CYS A 1 95 ? -7.946 -6.911 -7.986 1.00 93.69 95 CYS A O 1
ATOM 771 N N . ILE A 1 96 ? -6.750 -8.806 -7.767 1.00 94.00 96 ILE A N 1
ATOM 772 C CA . ILE A 1 96 ? -7.814 -9.721 -8.201 1.00 94.00 96 ILE A CA 1
ATOM 773 C C . ILE A 1 96 ? -7.798 -10.939 -7.279 1.00 94.00 96 ILE A C 1
ATOM 775 O O . ILE A 1 96 ? -6.845 -11.723 -7.297 1.00 94.00 96 ILE A O 1
ATOM 779 N N . GLY A 1 97 ? -8.862 -11.096 -6.487 1.00 92.31 97 GLY A N 1
ATOM 780 C CA . GLY A 1 97 ? -8.897 -12.081 -5.406 1.00 92.31 97 GLY A CA 1
ATOM 781 C C . GLY A 1 97 ? -7.753 -11.834 -4.422 1.00 92.31 97 GLY A C 1
ATOM 782 O O . GLY A 1 97 ? -7.510 -10.690 -4.046 1.00 92.31 97 GLY A O 1
ATOM 783 N N . ASP A 1 98 ? -7.011 -12.891 -4.099 1.00 91.69 98 ASP A N 1
ATOM 784 C CA . ASP A 1 98 ? -5.891 -12.860 -3.145 1.00 91.69 98 ASP A CA 1
ATOM 785 C C . ASP A 1 98 ? -4.533 -12.535 -3.784 1.00 91.69 98 ASP A C 1
ATOM 787 O O . ASP A 1 98 ? -3.475 -12.781 -3.205 1.00 91.69 98 ASP A O 1
ATOM 791 N N . TYR A 1 99 ? -4.541 -12.015 -5.013 1.00 91.75 99 TYR A N 1
ATOM 792 C CA . TYR A 1 99 ? -3.328 -11.789 -5.788 1.00 91.75 99 TYR A CA 1
ATOM 793 C C . TYR A 1 99 ? -3.209 -10.337 -6.230 1.00 91.75 99 TYR A C 1
ATOM 795 O O . TYR A 1 99 ? -4.153 -9.732 -6.744 1.00 91.75 99 TYR A O 1
ATOM 803 N N . ILE A 1 100 ? -1.991 -9.816 -6.098 1.00 93.19 100 ILE A N 1
ATOM 804 C CA . ILE A 1 100 ? -1.598 -8.510 -6.615 1.00 93.19 100 ILE A CA 1
ATOM 805 C C . ILE A 1 100 ? -0.776 -8.725 -7.880 1.00 93.19 100 ILE A C 1
ATOM 807 O O . ILE A 1 100 ? 0.244 -9.414 -7.874 1.00 93.19 100 ILE A O 1
ATOM 811 N N . TYR A 1 101 ? -1.217 -8.106 -8.968 1.00 91.75 101 TYR A N 1
ATOM 812 C CA . TYR A 1 101 ? -0.558 -8.151 -10.261 1.00 91.75 101 TYR A CA 1
ATOM 813 C C . TYR A 1 101 ? 0.067 -6.797 -10.557 1.00 91.75 101 TYR A C 1
ATOM 815 O O . TYR A 1 101 ? -0.597 -5.762 -10.509 1.00 91.75 101 TYR A O 1
ATOM 823 N N . VAL A 1 102 ? 1.345 -6.825 -10.921 1.00 90.00 102 VAL A N 1
ATOM 824 C CA . VAL A 1 102 ? 2.063 -5.667 -11.450 1.00 90.00 102 VAL A CA 1
ATOM 825 C C . VAL A 1 102 ? 2.187 -5.834 -12.959 1.00 90.00 102 VAL A C 1
ATOM 827 O O . VAL A 1 102 ? 2.831 -6.771 -13.433 1.00 90.00 102 VAL A O 1
ATOM 830 N N . ILE A 1 103 ? 1.544 -4.948 -13.716 1.00 90.88 103 ILE A N 1
ATOM 831 C CA . ILE A 1 103 ? 1.376 -5.069 -15.167 1.00 90.88 103 ILE A CA 1
ATOM 832 C C . ILE A 1 103 ? 2.109 -3.928 -15.873 1.00 90.88 103 ILE A C 1
ATOM 834 O O . ILE A 1 103 ? 1.995 -2.759 -15.504 1.00 90.88 103 ILE A O 1
ATOM 838 N N . GLY A 1 104 ? 2.854 -4.279 -16.923 1.00 90.50 104 GLY A N 1
ATOM 839 C CA . GLY A 1 104 ? 3.561 -3.322 -17.768 1.00 90.50 104 GLY A CA 1
ATOM 840 C C . GLY A 1 104 ? 4.761 -2.669 -17.078 1.00 90.50 104 GLY A C 1
ATOM 841 O O . GLY A 1 104 ? 5.557 -3.333 -16.402 1.00 90.50 104 GLY A O 1
ATOM 842 N N . GLY A 1 105 ? 4.895 -1.363 -17.299 1.00 88.56 105 GLY A N 1
ATOM 843 C CA . GLY A 1 105 ? 6.041 -0.567 -16.881 1.00 88.56 105 GLY A CA 1
ATOM 844 C C . GLY A 1 105 ? 7.228 -0.657 -17.833 1.00 88.56 105 GLY A C 1
ATOM 845 O O . GLY A 1 105 ? 7.329 -1.552 -18.675 1.00 88.56 105 GLY A O 1
ATOM 846 N N . VAL A 1 106 ? 8.135 0.298 -17.683 1.00 86.00 106 VAL A N 1
ATOM 847 C CA . VAL A 1 106 ? 9.404 0.328 -18.405 1.00 86.00 106 VAL A CA 1
ATOM 848 C C . VAL A 1 106 ? 10.517 -0.116 -17.472 1.00 86.00 106 VAL A C 1
ATOM 850 O O . VAL A 1 106 ? 10.530 0.210 -16.284 1.00 86.00 106 VAL A O 1
ATOM 853 N N . PHE A 1 107 ? 11.443 -0.898 -18.010 1.00 80.38 107 PHE A N 1
ATOM 854 C CA . PHE A 1 107 ? 12.683 -1.193 -17.314 1.00 80.38 107 PHE A CA 1
ATOM 855 C C . PHE A 1 107 ? 13.564 0.041 -17.425 1.00 80.38 107 PHE A C 1
ATOM 857 O O . PHE A 1 107 ? 13.757 0.553 -18.532 1.00 80.38 107 PHE A O 1
ATOM 864 N N . GLU A 1 108 ? 14.148 0.487 -16.318 1.00 65.44 108 GLU A N 1
ATOM 865 C CA . GLU A 1 108 ? 15.385 1.233 -16.471 1.00 65.44 108 GLU A CA 1
ATOM 866 C C . GLU A 1 108 ? 16.385 0.255 -17.075 1.00 65.44 108 GLU A C 1
ATOM 868 O O . GLU A 1 108 ? 16.721 -0.767 -16.470 1.00 65.44 108 GLU A O 1
ATOM 873 N N . ALA A 1 109 ? 16.783 0.507 -18.321 1.00 57.47 109 ALA A N 1
ATOM 874 C CA . ALA A 1 109 ? 17.858 -0.236 -18.938 1.00 57.47 109 ALA A CA 1
ATOM 875 C C . ALA A 1 109 ? 19.125 0.071 -18.136 1.00 57.47 109 ALA A C 1
ATOM 877 O O . ALA A 1 109 ? 19.876 0.987 -18.463 1.00 57.47 109 ALA A O 1
ATOM 878 N N . GLN A 1 110 ? 19.389 -0.712 -17.089 1.00 53.47 110 GLN A N 1
ATOM 879 C CA . GLN A 1 110 ? 20.764 -0.932 -16.685 1.00 53.47 110 GLN A CA 1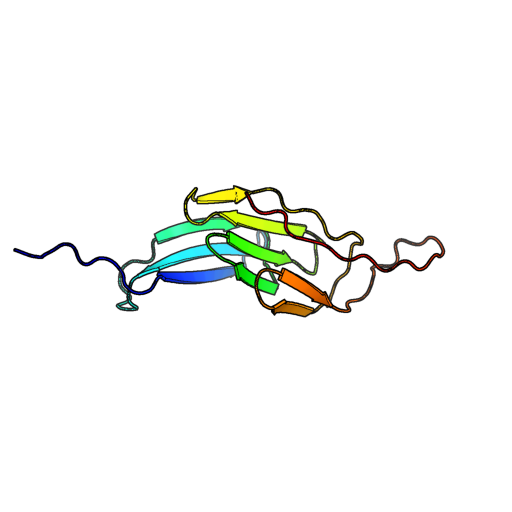
ATOM 880 C C . GLN A 1 110 ? 21.438 -1.456 -17.939 1.00 53.47 110 GLN A C 1
ATOM 882 O O . GLN A 1 110 ? 21.066 -2.517 -18.439 1.00 53.47 110 GLN A O 1
ATOM 887 N N . GLY A 1 111 ? 22.321 -0.657 -18.531 1.00 45.22 111 GLY A N 1
ATOM 888 C CA . GLY A 1 111 ? 22.951 -0.994 -19.792 1.00 45.22 111 GLY A CA 1
ATOM 889 C C . GLY A 1 111 ? 23.680 -2.332 -19.690 1.00 45.22 111 GLY A C 1
ATOM 890 O O . GLY A 1 111 ? 24.844 -2.357 -19.310 1.00 45.22 111 GLY A O 1
ATOM 891 N N . LYS A 1 112 ? 23.002 -3.436 -20.031 1.00 40.56 112 LYS A N 1
ATOM 892 C CA . LYS A 1 112 ? 23.550 -4.672 -20.599 1.00 40.56 112 LYS A CA 1
ATOM 893 C C . LYS A 1 112 ? 22.449 -5.652 -21.028 1.00 40.56 112 LYS A C 1
ATOM 895 O O . LYS A 1 112 ? 21.358 -5.710 -20.478 1.00 40.56 112 LYS A O 1
ATOM 900 N N . LYS A 1 113 ? 22.783 -6.354 -22.111 1.00 44.66 113 LYS A N 1
ATOM 901 C CA . LYS A 1 113 ? 21.936 -7.032 -23.101 1.00 44.66 113 LYS A CA 1
ATOM 902 C C . LYS A 1 113 ? 21.085 -8.207 -22.572 1.00 44.66 113 LYS A C 1
ATOM 904 O O . LYS A 1 113 ? 21.576 -9.040 -21.825 1.00 44.66 113 LYS A O 1
ATOM 909 N N . THR A 1 114 ? 19.859 -8.273 -23.107 1.00 46.53 114 THR A N 1
ATOM 910 C CA . THR A 1 114 ? 19.048 -9.448 -23.518 1.00 46.53 114 THR A CA 1
ATOM 911 C C . THR A 1 114 ? 18.965 -10.690 -22.615 1.00 46.53 114 THR A C 1
ATOM 913 O O . THR A 1 114 ? 19.891 -11.490 -22.564 1.00 46.53 114 THR A O 1
ATOM 916 N N . SER A 1 115 ? 17.769 -10.986 -22.100 1.00 44.12 115 SER A N 1
ATOM 917 C CA . SER A 1 115 ? 16.930 -12.108 -22.577 1.00 44.12 115 SER A CA 1
ATOM 918 C C . SER A 1 115 ? 15.568 -12.110 -21.860 1.00 44.12 115 SER A C 1
ATOM 920 O O . SER A 1 115 ? 15.422 -11.665 -20.719 1.00 44.12 115 SER A O 1
ATOM 922 N N . SER A 1 116 ? 14.538 -12.479 -22.615 1.00 46.56 116 SER A N 1
ATOM 923 C CA . SER A 1 116 ? 13.123 -12.504 -22.247 1.00 46.56 116 SER A CA 1
ATOM 924 C C . SER A 1 116 ? 12.822 -13.603 -21.234 1.00 46.56 116 SER A C 1
ATOM 926 O O . SER A 1 116 ? 13.162 -14.743 -21.506 1.00 46.56 116 SER A O 1
ATOM 928 N N . ASP A 1 117 ? 12.119 -13.270 -20.147 1.00 45.56 117 ASP A N 1
ATOM 929 C CA . ASP A 1 117 ? 11.389 -14.259 -19.345 1.00 45.56 117 ASP A CA 1
ATOM 930 C C . ASP A 1 117 ? 10.269 -13.587 -18.537 1.00 45.56 117 ASP A C 1
ATOM 932 O O . ASP A 1 117 ? 10.460 -12.506 -17.959 1.00 45.56 117 ASP A O 1
ATOM 936 N N . SER A 1 118 ? 9.094 -14.224 -18.549 1.00 34.72 118 SER A N 1
ATOM 937 C CA . SER A 1 118 ? 7.879 -13.880 -17.800 1.00 34.72 118 SER A CA 1
ATOM 938 C C . SER A 1 118 ? 7.808 -14.692 -16.505 1.00 34.72 118 SER A C 1
ATOM 940 O O . SER A 1 118 ? 8.046 -15.897 -16.545 1.00 34.72 118 SER A O 1
ATOM 942 N N . THR A 1 119 ? 7.424 -14.093 -15.372 1.00 48.81 119 THR A N 1
ATOM 943 C CA . THR A 1 119 ? 7.289 -14.835 -14.101 1.00 48.81 119 THR A CA 1
ATOM 944 C C . THR A 1 119 ? 5.994 -14.487 -13.369 1.00 48.81 119 THR A C 1
ATOM 946 O O . THR A 1 119 ? 5.623 -13.320 -13.266 1.00 48.81 119 THR A O 1
ATOM 949 N N . ARG A 1 120 ? 5.325 -15.529 -12.862 1.00 33.31 120 ARG A N 1
ATOM 950 C CA . ARG A 1 120 ? 4.095 -15.520 -12.059 1.00 33.31 120 ARG A CA 1
ATOM 951 C C . ARG A 1 120 ? 4.489 -15.557 -10.577 1.00 33.31 120 ARG A C 1
ATOM 953 O O . ARG A 1 120 ? 5.298 -16.402 -10.207 1.00 33.31 120 ARG A O 1
ATOM 960 N N . ALA A 1 121 ? 3.950 -14.668 -9.745 1.00 47.69 121 ALA A N 1
ATOM 961 C CA . ALA A 1 121 ? 4.104 -14.744 -8.290 1.00 47.69 121 ALA A CA 1
ATOM 962 C C . ALA A 1 121 ? 2.836 -15.356 -7.680 1.00 47.69 121 ALA A C 1
ATOM 964 O O . ALA A 1 121 ? 1.728 -15.028 -8.103 1.00 47.69 121 ALA A O 1
ATOM 965 N N . GLN A 1 122 ? 3.005 -16.264 -6.719 1.00 37.31 122 GLN A N 1
ATOM 966 C CA . GLN A 1 122 ? 1.921 -16.959 -6.032 1.00 37.31 122 GLN A CA 1
ATOM 967 C C . GLN A 1 122 ? 2.047 -16.679 -4.529 1.00 37.31 122 GLN A C 1
ATOM 969 O O . GLN A 1 122 ? 3.143 -16.793 -3.983 1.00 37.31 122 GLN A O 1
ATOM 974 N N . ALA A 1 123 ? 0.956 -16.276 -3.876 1.00 40.78 123 ALA A N 1
ATOM 975 C CA . ALA A 1 123 ? 0.925 -16.064 -2.434 1.00 40.78 123 ALA A CA 1
ATOM 976 C C . ALA A 1 123 ? 0.762 -17.418 -1.727 1.00 40.78 123 ALA A C 1
ATOM 978 O O . ALA A 1 123 ? -0.171 -18.164 -2.024 1.00 40.78 123 ALA A O 1
ATOM 979 N N . SER A 1 124 ? 1.686 -17.749 -0.824 1.00 42.91 124 SER A N 1
ATOM 980 C CA . SER A 1 124 ? 1.552 -18.909 0.057 1.00 42.91 124 SER A CA 1
ATOM 981 C C . SER A 1 124 ? 0.834 -18.464 1.323 1.00 42.91 124 SER A C 1
ATOM 983 O O . SER A 1 124 ? 1.341 -17.607 2.043 1.00 42.91 124 SER A O 1
ATOM 985 N N . GLY A 1 125 ? -0.344 -19.033 1.565 1.00 45.28 125 GLY A N 1
ATOM 986 C CA . GLY A 1 125 ? -1.066 -18.892 2.822 1.00 45.28 125 GLY A CA 1
ATOM 987 C C . GLY A 1 125 ? -0.610 -19.935 3.838 1.00 45.28 125 GLY A C 1
ATOM 988 O O . GLY A 1 125 ? -0.348 -21.083 3.475 1.00 45.28 125 GLY A O 1
ATOM 989 N N . THR A 1 126 ? -0.557 -19.517 5.097 1.00 49.34 126 THR A N 1
ATOM 990 C CA . THR A 1 126 ? -0.695 -20.360 6.292 1.00 49.34 126 THR A CA 1
ATOM 991 C C . THR A 1 126 ? -1.455 -19.564 7.328 1.00 49.34 126 THR A C 1
ATOM 993 O O . THR A 1 126 ? -1.076 -18.383 7.500 1.00 49.34 126 THR A O 1
#